Protein AF-A0A4R9M3G1-F1 (afdb_monomer_lite)

Foldseek 3Di:
DVVVVVVVVVVVVVVVVVPPPPPVPCLDPDPLVVQDPDPLQSQLLVCLLVLVLVSNLVSVVVPRDQQDGDAQQAHSLVSNVSSVRPSSNVSSVVSPHDLQRDHNNCVPVPPPDDPDTSVVVVVVVVVVVVVVPPDD

Radius of gyration: 21.07 Å; chains: 1; bounding box: 43×66×41 Å

Organism: NCBI:txid1193500

Structure (mmCIF, N/CA/C/O backbone):
data_AF-A0A4R9M3G1-F1
#
_entry.id   AF-A0A4R9M3G1-F1
#
loop_
_atom_site.group_PDB
_atom_site.id
_atom_site.type_symbol
_atom_site.label_atom_id
_atom_site.label_alt_id
_atom_site.label_comp_id
_atom_site.label_asym_id
_atom_site.label_entity_id
_atom_site.label_seq_id
_atom_site.pdbx_PDB_ins_code
_atom_site.Cartn_x
_atom_site.Cartn_y
_atom_site.Cartn_z
_atom_site.occupancy
_atom_site.B_iso_or_equiv
_atom_site.auth_seq_id
_atom_site.auth_comp_id
_atom_site.auth_asym_id
_atom_site.auth_atom_id
_atom_site.pdbx_PDB_model_num
ATOM 1 N N . MET A 1 1 ? 31.313 49.393 21.252 1.00 59.72 1 MET A N 1
ATOM 2 C CA . MET A 1 1 ? 30.684 48.320 22.063 1.00 59.72 1 MET A CA 1
ATOM 3 C C . MET A 1 1 ? 29.270 47.940 21.605 1.00 59.72 1 MET A C 1
ATOM 5 O O . MET A 1 1 ? 28.987 46.756 21.570 1.00 59.72 1 MET A O 1
ATOM 9 N N . LYS A 1 2 ? 28.399 48.881 21.190 1.00 62.44 2 LYS A N 1
ATOM 10 C CA . LYS A 1 2 ? 27.013 48.563 20.766 1.00 62.44 2 LYS A CA 1
ATOM 11 C C . LYS A 1 2 ? 26.901 47.801 19.428 1.00 62.44 2 LYS A C 1
ATOM 13 O O . LYS A 1 2 ? 26.107 46.882 19.328 1.00 62.44 2 LYS A O 1
ATOM 18 N N . GLN A 1 3 ? 27.731 48.130 18.432 1.00 62.25 3 GLN A N 1
ATOM 19 C CA . GLN A 1 3 ? 27.710 47.479 17.106 1.00 62.25 3 GLN A CA 1
ATOM 20 C C . GLN A 1 3 ? 28.187 46.014 17.133 1.00 62.25 3 GLN A C 1
ATOM 22 O O . GLN A 1 3 ? 27.635 45.169 16.440 1.00 62.25 3 GLN A O 1
ATOM 27 N N . LEU A 1 4 ? 29.162 45.690 17.993 1.00 68.75 4 LEU A N 1
ATOM 28 C CA . LEU A 1 4 ? 29.699 44.329 18.116 1.00 68.75 4 LEU A CA 1
ATOM 29 C C . LEU A 1 4 ? 28.658 43.345 18.685 1.00 68.75 4 LEU A C 1
ATOM 31 O O . LEU A 1 4 ? 28.565 42.211 18.229 1.00 68.75 4 LEU A O 1
ATOM 35 N N . GLY A 1 5 ? 27.839 43.795 19.644 1.00 72.06 5 GLY A N 1
ATOM 36 C CA . GLY A 1 5 ? 26.774 42.979 20.239 1.00 72.06 5 GLY A CA 1
ATOM 37 C C . GLY A 1 5 ? 25.633 42.671 19.265 1.00 72.06 5 GLY A C 1
ATOM 38 O O . GLY A 1 5 ? 25.105 41.564 19.275 1.00 72.06 5 GLY A O 1
ATOM 39 N N . VAL A 1 6 ? 25.300 43.611 18.373 1.00 73.44 6 VAL A N 1
ATOM 40 C CA . VAL A 1 6 ? 24.260 43.415 17.347 1.00 73.44 6 VAL A CA 1
ATOM 41 C C . VAL A 1 6 ? 24.680 42.344 16.334 1.00 73.44 6 VAL A C 1
ATOM 43 O O . VAL A 1 6 ? 23.875 41.483 15.991 1.00 73.44 6 VAL A O 1
ATOM 46 N N . ILE A 1 7 ? 25.950 42.328 15.916 1.00 77.94 7 ILE A N 1
ATOM 47 C CA . ILE A 1 7 ? 26.473 41.326 14.970 1.00 77.94 7 ILE A CA 1
ATOM 48 C C . ILE A 1 7 ? 26.434 39.911 15.570 1.00 77.94 7 ILE A C 1
ATOM 50 O O . ILE A 1 7 ? 26.045 38.967 14.884 1.00 77.94 7 ILE A O 1
ATOM 54 N N . ILE A 1 8 ? 26.772 39.757 16.854 1.00 73.69 8 ILE A N 1
ATOM 55 C CA . ILE A 1 8 ? 26.751 38.454 17.541 1.00 73.69 8 ILE A CA 1
ATOM 56 C C . ILE A 1 8 ? 25.316 37.927 17.678 1.00 73.69 8 ILE A C 1
ATOM 58 O O . ILE A 1 8 ? 25.068 36.753 17.413 1.00 73.69 8 ILE A O 1
ATOM 62 N N . VAL A 1 9 ? 24.350 38.787 18.019 1.00 73.94 9 VAL A N 1
ATOM 63 C CA . VAL A 1 9 ? 22.930 38.398 18.110 1.00 73.94 9 VAL A CA 1
ATOM 64 C C . VAL A 1 9 ? 22.368 38.002 16.739 1.00 73.94 9 VAL A C 1
ATOM 66 O O . VAL A 1 9 ? 21.599 37.042 16.645 1.00 73.94 9 VAL A O 1
ATOM 69 N N . ILE A 1 10 ? 22.790 38.679 15.664 1.00 77.44 10 ILE A N 1
ATOM 70 C CA . ILE A 1 10 ? 22.421 38.317 14.288 1.00 77.44 10 ILE A CA 1
ATOM 71 C C . ILE A 1 10 ? 23.036 36.964 13.900 1.00 77.44 10 ILE A C 1
ATOM 73 O O . ILE A 1 10 ? 22.317 36.100 13.405 1.00 77.44 10 ILE A O 1
ATOM 77 N N . MET A 1 11 ? 24.323 36.737 14.178 1.00 74.06 11 MET A N 1
ATOM 78 C CA . MET A 1 11 ? 25.004 35.461 13.907 1.00 74.06 11 MET A CA 1
ATOM 79 C C . MET A 1 11 ? 24.342 34.290 14.650 1.00 74.06 11 MET A C 1
ATOM 81 O O . MET A 1 11 ? 24.015 33.277 14.033 1.00 74.06 11 MET A O 1
ATOM 85 N N . LEU A 1 12 ? 24.041 34.452 15.942 1.00 68.50 12 LEU A N 1
ATOM 86 C CA . LEU A 1 12 ? 23.356 3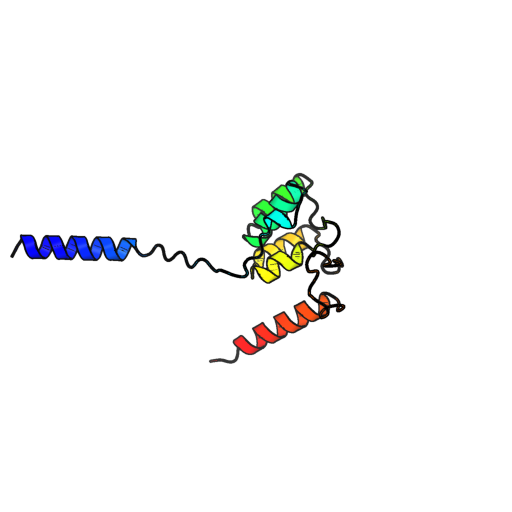3.435 16.751 1.00 68.50 12 LEU A CA 1
ATOM 87 C C . LEU A 1 12 ? 21.926 33.152 16.256 1.00 68.50 12 LEU A C 1
ATOM 89 O O . LEU A 1 12 ? 21.487 32.004 16.265 1.00 68.50 12 LEU A O 1
ATOM 93 N N . SER A 1 13 ? 21.220 34.174 15.757 1.00 67.81 13 SER A N 1
ATOM 94 C CA . SER A 1 13 ? 19.874 34.034 15.173 1.00 67.81 13 SER A CA 1
ATOM 95 C C . SER A 1 13 ? 19.869 33.374 13.789 1.00 67.81 13 SER A C 1
ATOM 97 O O . SER A 1 13 ? 18.842 32.854 13.356 1.00 67.81 13 SER A O 1
ATOM 99 N N . ILE A 1 14 ? 20.993 33.412 13.068 1.00 67.62 14 ILE A N 1
ATOM 100 C CA . ILE A 1 14 ? 21.167 32.724 11.781 1.00 67.62 14 ILE A CA 1
ATOM 101 C C . ILE A 1 14 ? 21.522 31.250 12.018 1.00 67.62 14 ILE A C 1
ATOM 103 O O . ILE A 1 14 ? 20.987 30.377 11.335 1.00 67.62 14 ILE A O 1
ATOM 107 N N . MET A 1 15 ? 22.345 30.954 13.029 1.00 63.53 15 MET A N 1
ATOM 108 C CA . MET A 1 15 ? 22.733 29.582 13.381 1.00 63.53 15 MET A CA 1
ATOM 109 C C . MET A 1 15 ? 21.554 28.747 13.905 1.00 63.53 15 MET A C 1
ATOM 111 O O . MET A 1 15 ? 21.460 27.563 13.592 1.00 63.53 15 MET A O 1
ATOM 115 N N . THR A 1 16 ? 20.598 29.350 14.623 1.00 60.97 16 THR A N 1
ATOM 116 C CA . THR A 1 16 ? 19.380 28.648 15.074 1.00 60.97 16 THR A CA 1
ATOM 117 C C . THR A 1 16 ? 18.404 28.330 13.938 1.00 60.97 16 THR A C 1
ATOM 119 O O . THR A 1 16 ? 17.666 27.351 14.034 1.00 60.97 16 THR A O 1
ATOM 122 N N . LYS A 1 17 ? 18.439 29.078 12.825 1.00 54.59 17 LYS A N 1
ATOM 123 C CA . LYS A 1 17 ? 17.600 28.843 11.632 1.00 54.59 17 LYS A CA 1
ATOM 124 C C . LYS A 1 17 ? 18.147 27.773 10.680 1.00 54.59 17 LYS A C 1
ATOM 126 O O . LYS A 1 17 ? 17.415 27.320 9.808 1.00 54.59 17 LYS A O 1
ATOM 131 N N . MET A 1 18 ? 19.392 27.328 10.869 1.00 54.41 18 MET A N 1
ATOM 132 C CA . MET A 1 18 ? 19.952 26.146 10.189 1.00 54.41 18 MET A CA 1
ATOM 133 C C . MET A 1 18 ? 19.522 24.827 10.840 1.00 54.41 18 MET A C 1
ATOM 135 O O . MET A 1 18 ? 19.820 23.756 10.320 1.00 54.41 18 MET A O 1
ATOM 139 N N . SER A 1 19 ? 18.733 24.895 11.915 1.00 51.03 19 SER A N 1
ATOM 140 C CA . SER A 1 19 ? 18.040 23.748 12.505 1.00 51.03 19 SER A CA 1
ATOM 141 C C . SER A 1 19 ? 16.734 23.440 11.765 1.00 51.03 19 SER A C 1
ATOM 143 O O . SER A 1 19 ? 15.710 23.165 12.374 1.00 51.03 19 SER A O 1
ATOM 145 N N . CYS A 1 20 ? 16.752 23.474 10.435 1.00 41.69 20 CYS A N 1
ATOM 146 C CA . CYS A 1 20 ? 15.970 22.505 9.685 1.00 41.69 20 CYS A CA 1
ATOM 147 C C . CYS A 1 20 ? 16.985 21.472 9.214 1.00 41.69 20 CYS A C 1
ATOM 149 O O . CYS A 1 20 ? 17.418 21.466 8.061 1.00 41.69 20 CYS A O 1
ATOM 151 N N . PHE A 1 21 ? 17.429 20.646 10.166 1.00 43.34 21 PHE A N 1
ATOM 152 C CA . PHE A 1 21 ? 18.114 19.399 9.876 1.00 43.34 21 PHE A CA 1
ATOM 153 C C . PHE A 1 21 ? 17.080 18.519 9.176 1.00 43.34 21 PHE A C 1
ATOM 155 O O . PHE A 1 21 ? 16.441 17.658 9.770 1.00 43.34 21 PHE A O 1
ATOM 162 N N . SER A 1 22 ? 16.871 18.798 7.891 1.00 46.28 22 SER A N 1
ATOM 163 C CA . SER A 1 22 ? 16.380 17.810 6.956 1.00 46.28 22 SER A CA 1
ATOM 164 C C . SER A 1 22 ? 17.488 16.768 6.904 1.00 46.28 22 SER A C 1
ATOM 166 O O . SER A 1 22 ? 18.347 16.810 6.023 1.00 46.28 22 SER A O 1
ATOM 168 N N . ILE A 1 23 ? 17.510 15.852 7.878 1.00 44.81 23 ILE A N 1
ATOM 169 C CA . ILE A 1 23 ? 18.052 14.527 7.614 1.00 44.81 23 ILE A CA 1
ATOM 170 C C . ILE A 1 23 ? 17.146 14.016 6.514 1.00 44.81 23 ILE A C 1
ATOM 172 O O . ILE A 1 23 ? 16.080 13.461 6.760 1.00 44.81 23 ILE A O 1
ATOM 176 N N . GLN A 1 24 ? 17.525 14.287 5.272 1.00 38.22 24 GLN A N 1
ATOM 177 C CA . GLN A 1 24 ? 17.070 13.460 4.187 1.00 38.22 24 GLN A CA 1
ATOM 178 C C . GLN A 1 24 ? 17.635 12.088 4.526 1.00 38.22 24 GLN A C 1
ATOM 180 O O . GLN A 1 24 ? 18.813 11.818 4.281 1.00 38.22 24 GLN A O 1
ATOM 185 N N . LEU A 1 25 ? 16.817 11.253 5.168 1.00 32.56 25 LEU A N 1
ATOM 186 C CA . LEU A 1 25 ? 17.028 9.820 5.182 1.00 32.56 25 LEU A CA 1
ATOM 187 C C . LEU A 1 25 ? 17.054 9.409 3.705 1.00 32.56 25 LEU A C 1
ATOM 189 O O . LEU A 1 25 ? 16.024 9.204 3.072 1.00 32.56 25 LEU A O 1
ATOM 193 N N . LYS A 1 26 ? 18.248 9.368 3.111 1.00 36.19 26 LYS A N 1
ATOM 194 C CA . LYS A 1 26 ? 18.474 8.740 1.811 1.00 36.19 26 LYS A CA 1
ATOM 195 C C . LYS A 1 26 ? 18.539 7.236 2.044 1.00 36.19 26 LYS A C 1
ATOM 197 O O . LYS A 1 26 ? 19.611 6.639 1.999 1.00 36.19 26 LYS A O 1
ATOM 202 N N . CYS A 1 27 ? 17.391 6.627 2.309 1.00 31.05 27 CYS A N 1
ATOM 203 C CA . CYS A 1 27 ? 17.256 5.180 2.236 1.00 31.05 27 CYS A CA 1
ATOM 204 C C . CYS A 1 27 ? 16.964 4.816 0.787 1.00 31.05 27 CYS A C 1
ATOM 206 O O . CYS A 1 27 ? 15.836 4.958 0.342 1.00 31.05 27 CYS A O 1
ATOM 208 N N . ALA A 1 28 ? 18.013 4.367 0.091 1.00 40.25 28 ALA A N 1
ATOM 209 C CA . ALA A 1 28 ? 18.003 3.822 -1.262 1.00 40.25 28 ALA A CA 1
ATOM 210 C C . ALA A 1 28 ? 17.414 4.758 -2.335 1.00 40.25 28 ALA A C 1
ATOM 212 O O . ALA A 1 28 ? 16.298 5.247 -2.263 1.00 40.25 28 ALA A O 1
ATOM 213 N N . ASN A 1 29 ? 18.165 4.976 -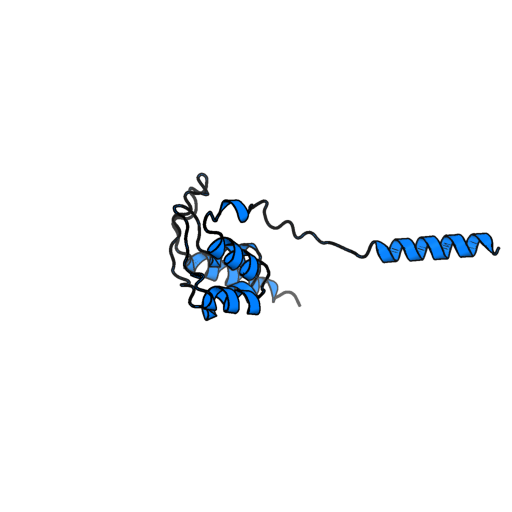3.407 1.00 42.88 29 ASN A N 1
ATOM 214 C CA . ASN A 1 29 ? 17.710 5.689 -4.599 1.00 42.88 29 ASN A CA 1
ATOM 215 C C . ASN A 1 29 ? 16.649 4.866 -5.381 1.00 42.88 29 ASN A C 1
ATOM 217 O O . ASN A 1 29 ? 16.815 4.590 -6.567 1.00 42.88 29 ASN A O 1
ATOM 221 N N . CYS A 1 30 ? 15.596 4.400 -4.707 1.00 43.91 30 CYS A N 1
ATOM 222 C CA . CYS A 1 30 ? 14.500 3.610 -5.242 1.00 43.91 30 CYS A CA 1
ATOM 223 C C . CYS A 1 30 ? 13.344 4.564 -5.532 1.00 43.91 30 CYS A C 1
ATOM 225 O O . CYS A 1 30 ? 12.606 4.966 -4.637 1.00 43.91 30 CYS A O 1
ATOM 227 N N . HIS A 1 31 ? 13.212 4.960 -6.794 1.00 58.38 31 HIS A N 1
ATOM 228 C CA . HIS A 1 31 ? 12.131 5.827 -7.239 1.00 58.38 31 HIS A CA 1
ATOM 229 C C . HIS A 1 31 ? 10.811 5.045 -7.178 1.00 58.38 31 HIS A C 1
ATOM 231 O O . HIS A 1 31 ? 10.454 4.322 -8.105 1.00 58.38 31 HIS A O 1
ATOM 237 N N . LEU A 1 32 ? 10.088 5.175 -6.062 1.00 65.62 32 LEU A N 1
ATOM 238 C CA . LEU A 1 32 ? 8.779 4.549 -5.837 1.00 65.62 32 LEU A CA 1
ATOM 239 C C . LEU A 1 32 ? 7.770 4.892 -6.949 1.00 65.62 32 LEU A C 1
ATOM 241 O O . LEU A 1 32 ? 6.924 4.070 -7.294 1.00 65.62 32 LEU A O 1
ATOM 245 N N . GLY A 1 33 ? 7.916 6.073 -7.560 1.00 61.81 33 GLY A N 1
ATOM 246 C CA . GLY A 1 33 ? 7.117 6.516 -8.704 1.00 61.81 33 GLY A CA 1
ATOM 247 C C . GLY A 1 33 ? 7.198 5.603 -9.932 1.00 61.81 33 GLY A C 1
ATOM 248 O O . GLY A 1 33 ? 6.211 5.487 -10.647 1.00 61.81 33 GLY A O 1
ATOM 249 N N . ASP A 1 34 ? 8.309 4.889 -10.140 1.00 70.44 34 ASP A N 1
ATOM 250 C CA . ASP A 1 34 ? 8.490 3.994 -11.298 1.00 70.44 34 ASP A CA 1
ATOM 251 C C . ASP A 1 34 ? 7.981 2.564 -11.028 1.00 70.44 34 ASP A C 1
ATOM 253 O O . ASP A 1 34 ? 8.008 1.680 -11.898 1.00 70.44 34 ASP A O 1
ATOM 257 N N . ALA A 1 35 ? 7.572 2.285 -9.789 1.00 70.69 35 ALA A N 1
ATOM 258 C CA . ALA A 1 35 ? 7.072 0.978 -9.389 1.00 70.69 35 ALA A CA 1
ATOM 259 C C . ALA A 1 35 ? 5.577 0.794 -9.672 1.00 70.69 35 ALA A C 1
ATOM 261 O O . ALA A 1 35 ? 5.150 -0.353 -9.757 1.00 70.69 35 ALA A O 1
ATOM 262 N N . TYR A 1 36 ? 4.815 1.878 -9.855 1.00 83.50 36 TYR A N 1
ATOM 263 C CA . TYR A 1 36 ? 3.359 1.841 -9.999 1.00 83.50 36 TYR A CA 1
ATOM 264 C C . TYR A 1 36 ? 2.899 2.699 -11.177 1.00 83.50 36 TYR A C 1
ATOM 266 O O . TYR A 1 36 ? 3.148 3.902 -11.209 1.00 83.50 36 TYR A O 1
ATOM 274 N N . VAL A 1 37 ? 2.205 2.075 -12.133 1.00 87.25 37 VAL A N 1
ATOM 275 C CA . VAL A 1 37 ? 1.510 2.797 -13.211 1.00 87.25 37 VAL A CA 1
ATOM 276 C C . VAL A 1 37 ? 0.124 3.213 -12.722 1.00 87.25 37 VAL A C 1
ATOM 278 O O . VAL A 1 37 ? -0.342 4.316 -13.025 1.00 87.25 37 VAL A O 1
ATOM 281 N N . ASP A 1 38 ? -0.518 2.355 -11.925 1.00 90.50 38 ASP A N 1
ATOM 282 C CA . ASP A 1 38 ? -1.776 2.680 -11.267 1.00 90.50 38 ASP A CA 1
ATOM 283 C C . ASP A 1 38 ? -1.600 3.807 -10.231 1.00 90.50 38 ASP A C 1
ATOM 285 O O . ASP A 1 38 ? -0.848 3.700 -9.257 1.00 90.50 38 ASP A O 1
ATOM 289 N N . LYS A 1 39 ? -2.326 4.913 -10.438 1.00 93.31 39 LYS A N 1
ATOM 290 C CA . LYS A 1 39 ? -2.237 6.108 -9.587 1.00 93.31 39 LYS A CA 1
ATOM 291 C C . LYS A 1 39 ? -2.815 5.891 -8.189 1.00 93.31 39 LYS A C 1
ATOM 293 O O . LYS A 1 39 ? -2.341 6.533 -7.251 1.00 93.31 39 LYS A O 1
ATOM 298 N N . GLN A 1 40 ? -3.831 5.042 -8.035 1.00 95.06 40 GLN A N 1
ATOM 299 C CA . GLN A 1 40 ? -4.420 4.749 -6.727 1.00 95.06 40 GLN A CA 1
ATOM 300 C C . GLN A 1 40 ? -3.466 3.887 -5.899 1.00 95.06 40 GLN A C 1
ATOM 302 O O . GLN A 1 40 ? -3.224 4.197 -4.732 1.00 95.06 40 GLN A O 1
ATOM 307 N N . ALA A 1 41 ? -2.850 2.877 -6.514 1.00 94.50 41 ALA A N 1
ATOM 308 C CA . ALA A 1 41 ? -1.819 2.059 -5.892 1.00 94.50 41 ALA A CA 1
ATOM 309 C C . ALA A 1 41 ? -0.583 2.892 -5.528 1.00 94.50 41 ALA A C 1
ATOM 311 O O . ALA A 1 41 ? -0.082 2.770 -4.410 1.00 94.50 41 ALA A O 1
ATOM 312 N N . LEU A 1 42 ? -0.148 3.800 -6.413 1.00 94.25 42 LEU A N 1
ATOM 313 C CA . LEU A 1 42 ? 0.935 4.743 -6.124 1.00 94.25 42 LEU A CA 1
ATOM 314 C C . LEU A 1 42 ? 0.597 5.650 -4.928 1.00 94.25 42 LEU A C 1
ATOM 316 O O . LEU A 1 42 ? 1.433 5.879 -4.055 1.00 94.25 42 LEU A O 1
ATOM 320 N N . ALA A 1 43 ? -0.624 6.184 -4.861 1.00 95.88 43 ALA A N 1
ATOM 321 C CA . ALA A 1 43 ? -1.050 7.009 -3.732 1.00 95.88 43 ALA A CA 1
ATOM 322 C C . ALA A 1 43 ? -1.075 6.212 -2.417 1.00 95.88 43 ALA A C 1
ATOM 324 O O . ALA A 1 43 ? -0.643 6.727 -1.383 1.00 95.88 43 ALA A O 1
ATOM 325 N N . LEU A 1 44 ? -1.543 4.962 -2.468 1.00 97.44 44 LEU A N 1
ATOM 326 C CA . LEU A 1 44 ? -1.629 4.076 -1.311 1.00 97.44 44 LEU A CA 1
ATOM 327 C C . LEU A 1 44 ? -0.244 3.682 -0.785 1.00 97.44 44 LEU A C 1
ATOM 329 O O . LEU A 1 44 ? -0.006 3.798 0.417 1.00 97.44 44 LEU A O 1
ATOM 333 N N . VAL A 1 45 ? 0.690 3.297 -1.662 1.00 94.19 45 VAL A N 1
ATOM 334 C CA . VAL A 1 45 ? 2.052 2.941 -1.234 1.00 94.19 45 VAL A CA 1
ATOM 335 C C . VAL A 1 45 ? 2.810 4.142 -0.677 1.00 94.19 45 VAL A C 1
ATOM 337 O O . VAL A 1 45 ? 3.526 3.977 0.302 1.00 94.19 45 VAL A O 1
ATOM 340 N N . ASN A 1 46 ? 2.620 5.348 -1.226 1.00 94.88 46 ASN A N 1
ATOM 341 C CA . ASN A 1 46 ? 3.211 6.565 -0.659 1.00 94.88 46 ASN A CA 1
ATOM 342 C C . ASN A 1 46 ? 2.682 6.818 0.758 1.00 94.88 46 ASN A C 1
ATOM 344 O O . ASN A 1 46 ? 3.468 7.002 1.677 1.00 94.88 46 ASN A O 1
ATOM 348 N N . ALA A 1 47 ? 1.360 6.750 0.956 1.00 96.88 47 ALA A N 1
ATOM 349 C CA . ALA A 1 47 ? 0.765 6.922 2.281 1.00 96.88 47 ALA A CA 1
ATOM 350 C C . ALA A 1 47 ? 1.294 5.890 3.290 1.00 96.88 47 ALA A C 1
ATOM 352 O O . ALA A 1 47 ? 1.564 6.228 4.439 1.00 96.88 47 ALA A O 1
ATOM 353 N N . ALA A 1 48 ? 1.475 4.642 2.856 1.00 96.06 48 ALA A N 1
ATOM 354 C CA . ALA A 1 48 ? 2.043 3.601 3.696 1.00 96.06 48 ALA A CA 1
ATOM 355 C C . ALA A 1 48 ? 3.530 3.855 3.999 1.00 96.06 48 ALA A C 1
ATOM 357 O O . ALA A 1 48 ? 3.951 3.769 5.147 1.00 96.06 48 ALA A O 1
ATOM 358 N N . VAL A 1 49 ? 4.336 4.216 3.003 1.00 92.75 49 VAL A N 1
ATOM 359 C CA . VAL A 1 49 ? 5.755 4.559 3.188 1.00 92.75 49 VAL A CA 1
ATOM 360 C C . VAL A 1 49 ? 5.927 5.747 4.140 1.00 92.75 49 VAL A C 1
ATOM 362 O O . VAL A 1 49 ? 6.813 5.703 4.986 1.00 92.75 49 VAL A O 1
ATOM 365 N N . ASP A 1 50 ? 5.027 6.728 4.089 1.00 93.56 50 ASP A N 1
ATOM 366 C CA . ASP A 1 50 ? 5.001 7.879 5.002 1.00 93.56 50 ASP A CA 1
ATOM 367 C C . ASP A 1 50 ? 4.469 7.537 6.412 1.00 93.56 50 ASP A C 1
ATOM 369 O O . ASP A 1 50 ? 4.520 8.372 7.314 1.00 93.56 50 ASP A O 1
ATOM 373 N N . GLY A 1 51 ? 3.920 6.332 6.617 1.00 93.88 51 GLY A N 1
ATOM 374 C CA . GLY A 1 51 ? 3.313 5.914 7.887 1.00 93.88 51 GLY A CA 1
ATOM 375 C C . GLY A 1 51 ? 1.943 6.546 8.172 1.00 93.88 51 GLY A C 1
ATOM 376 O O . GLY A 1 51 ? 1.434 6.453 9.290 1.00 93.88 51 GLY A O 1
ATOM 377 N N . ASP A 1 52 ? 1.310 7.169 7.174 1.00 97.88 52 ASP A N 1
ATOM 378 C CA . ASP A 1 52 ? 0.014 7.841 7.300 1.00 97.88 52 ASP A CA 1
ATOM 379 C C . ASP A 1 52 ? -1.142 6.825 7.285 1.00 97.88 52 ASP A C 1
ATOM 381 O O . ASP A 1 52 ? -1.846 6.623 6.289 1.00 97.88 52 ASP A O 1
ATOM 385 N N . ALA A 1 53 ? -1.346 6.166 8.427 1.00 98.00 53 ALA A N 1
ATOM 386 C CA . ALA A 1 53 ? -2.372 5.139 8.603 1.00 98.00 53 ALA A CA 1
ATOM 387 C C . ALA A 1 53 ? -3.797 5.647 8.307 1.00 98.00 53 ALA A C 1
ATOM 389 O O . ALA A 1 53 ? -4.632 4.909 7.773 1.00 98.00 53 ALA A O 1
ATOM 390 N N . ALA A 1 54 ? -4.086 6.916 8.618 1.00 98.31 54 ALA A N 1
ATOM 391 C CA . ALA A 1 54 ? -5.390 7.517 8.352 1.00 98.31 54 ALA A CA 1
ATOM 392 C C . ALA A 1 54 ? -5.645 7.630 6.844 1.00 98.31 54 ALA A C 1
ATOM 394 O O . ALA A 1 54 ? -6.729 7.279 6.362 1.00 98.31 54 ALA A O 1
ATOM 395 N N . LYS A 1 55 ? -4.634 8.061 6.085 1.00 98.50 55 LYS A N 1
ATOM 396 C CA . LYS A 1 55 ? -4.702 8.144 4.626 1.00 98.50 55 LYS A CA 1
ATOM 397 C C . LYS A 1 55 ? -4.726 6.770 3.967 1.00 98.50 55 LYS A C 1
ATOM 399 O O . LYS A 1 55 ? -5.500 6.598 3.029 1.00 98.50 55 LYS A O 1
ATOM 404 N N . VAL A 1 56 ? -3.981 5.786 4.480 1.00 98.56 56 VAL A N 1
ATOM 405 C CA . VAL A 1 56 ? -4.082 4.380 4.041 1.00 98.56 56 VAL A CA 1
ATOM 406 C C . VAL A 1 56 ? -5.526 3.890 4.157 1.00 98.56 56 VAL A C 1
ATOM 408 O O . VAL A 1 56 ? -6.117 3.463 3.164 1.00 98.56 56 VAL A O 1
ATOM 411 N N . LYS A 1 57 ? -6.141 4.038 5.338 1.00 98.19 57 LYS A N 1
ATOM 412 C CA . LYS A 1 57 ? -7.531 3.622 5.573 1.00 98.19 57 LYS A CA 1
ATOM 413 C C . LYS A 1 57 ? -8.515 4.337 4.645 1.00 98.19 57 LYS A C 1
ATOM 415 O O . LYS A 1 57 ? -9.409 3.699 4.092 1.00 98.19 57 LYS A O 1
ATOM 420 N N . LYS A 1 58 ? -8.345 5.650 4.460 1.00 98.56 58 LYS A N 1
ATOM 421 C CA . LYS A 1 58 ? -9.178 6.445 3.548 1.00 98.56 58 LYS A CA 1
ATOM 422 C C . LYS A 1 58 ? -9.072 5.936 2.109 1.00 98.56 58 LYS A C 1
ATOM 424 O O . LYS A 1 58 ? -10.098 5.647 1.504 1.00 98.56 58 LYS A O 1
ATOM 429 N N . LEU A 1 59 ? -7.861 5.777 1.580 1.00 98.56 59 LEU A N 1
ATOM 430 C CA . LEU A 1 59 ? -7.642 5.345 0.196 1.00 98.56 59 LEU A CA 1
ATOM 431 C C . LEU A 1 59 ? -8.214 3.949 -0.073 1.00 98.56 59 LEU A C 1
ATOM 433 O O . LEU A 1 59 ? -8.836 3.733 -1.110 1.00 98.56 59 LEU A O 1
ATOM 437 N N . VAL A 1 60 ? -8.074 3.019 0.874 1.00 98.25 60 VAL A N 1
ATOM 438 C CA . VAL A 1 60 ? -8.677 1.683 0.753 1.00 98.25 60 VAL A CA 1
ATOM 439 C C . VAL A 1 60 ? -10.206 1.756 0.807 1.00 98.25 60 VAL A C 1
ATOM 441 O O . VAL A 1 60 ? -10.873 1.088 0.021 1.00 98.25 60 VAL A O 1
ATOM 444 N N . SER A 1 61 ? -10.787 2.630 1.641 1.00 97.75 61 SER A N 1
ATOM 445 C CA . SER A 1 61 ? -12.243 2.871 1.630 1.00 97.75 61 SER A CA 1
ATOM 446 C C . SER A 1 61 ? -12.751 3.504 0.325 1.00 97.75 61 SER A C 1
ATOM 448 O O . SER A 1 61 ? -13.906 3.313 -0.042 1.00 97.75 61 SER A O 1
ATOM 450 N N . GLU A 1 62 ? -11.877 4.206 -0.402 1.00 98.00 62 GLU A N 1
ATOM 451 C CA . GLU A 1 62 ? -12.126 4.754 -1.742 1.00 98.00 62 GLU A CA 1
ATOM 452 C C . GLU A 1 62 ? -11.880 3.728 -2.870 1.00 98.00 62 GLU A C 1
ATOM 454 O O . GLU A 1 62 ? -12.040 4.061 -4.045 1.00 98.00 62 GLU A O 1
ATOM 459 N N . GLY A 1 63 ? -11.532 2.480 -2.533 1.00 97.12 63 GLY A N 1
ATOM 460 C CA . GLY A 1 63 ? -11.379 1.369 -3.476 1.00 97.12 63 GLY A CA 1
ATOM 461 C C . GLY A 1 63 ? -9.937 1.019 -3.851 1.00 97.12 63 GLY A C 1
ATOM 462 O O . GLY A 1 63 ? -9.738 0.118 -4.665 1.00 97.12 63 GLY A O 1
ATOM 463 N N . ALA A 1 64 ? -8.928 1.679 -3.274 1.00 97.75 64 ALA A N 1
ATOM 464 C CA . ALA A 1 64 ? -7.537 1.307 -3.519 1.00 97.75 64 ALA A CA 1
ATOM 465 C C . ALA A 1 64 ? -7.252 -0.107 -2.981 1.00 97.75 64 ALA A C 1
ATOM 467 O O . ALA A 1 64 ? -7.530 -0.414 -1.822 1.00 97.75 64 ALA A O 1
ATOM 468 N N . ASN A 1 65 ? -6.672 -0.969 -3.817 1.00 97.81 65 ASN A N 1
ATOM 469 C CA . ASN A 1 65 ? -6.358 -2.345 -3.441 1.00 97.81 65 ASN A CA 1
ATOM 470 C C . ASN A 1 65 ? -4.977 -2.422 -2.752 1.00 97.81 65 ASN A C 1
ATOM 472 O O . ASN A 1 65 ? -3.965 -2.195 -3.423 1.00 97.81 65 ASN A O 1
ATOM 476 N N . PRO A 1 66 ? -4.883 -2.802 -1.461 1.00 97.00 66 PRO A N 1
ATOM 477 C CA . PRO A 1 66 ? -3.598 -2.942 -0.766 1.00 97.00 66 PRO A CA 1
ATOM 478 C C . PRO A 1 66 ? -2.740 -4.106 -1.291 1.00 97.00 66 PRO A C 1
ATOM 480 O O . PRO A 1 66 ? -1.543 -4.161 -1.017 1.00 97.00 66 PRO A O 1
ATOM 483 N N . ASN A 1 67 ? -3.335 -5.007 -2.079 1.00 95.44 67 ASN A N 1
ATOM 484 C CA . ASN A 1 67 ? -2.669 -6.117 -2.761 1.00 95.44 67 ASN A CA 1
ATOM 485 C C . ASN A 1 67 ? -2.391 -5.829 -4.244 1.00 95.44 67 ASN A C 1
ATOM 487 O O . ASN A 1 67 ? -2.068 -6.753 -4.993 1.00 95.44 67 ASN A O 1
ATOM 491 N N . HIS A 1 68 ? -2.534 -4.576 -4.700 1.00 93.94 68 HIS A N 1
ATOM 492 C CA . HIS A 1 68 ? -2.150 -4.214 -6.065 1.00 93.94 68 HIS A CA 1
ATOM 493 C C . HIS A 1 68 ? -0.663 -4.484 -6.277 1.00 93.94 68 HIS A C 1
ATOM 495 O O . HIS A 1 68 ? 0.190 -4.017 -5.521 1.00 93.94 68 HIS A O 1
ATOM 501 N N . LEU A 1 69 ? -0.360 -5.226 -7.336 1.00 87.19 69 LEU A N 1
ATOM 502 C CA . LEU A 1 69 ? 0.990 -5.617 -7.689 1.00 87.19 69 LEU A CA 1
ATOM 503 C C . LEU A 1 69 ? 1.154 -5.500 -9.199 1.00 87.19 69 LEU A C 1
ATOM 505 O O . LEU A 1 69 ? 0.576 -6.271 -9.963 1.00 87.19 69 LEU A O 1
ATOM 509 N N . GLU A 1 70 ? 1.977 -4.548 -9.622 1.00 83.94 70 GLU A N 1
ATOM 510 C CA . GLU A 1 70 ? 2.344 -4.422 -11.027 1.00 83.94 70 GLU A CA 1
ATOM 511 C C . GLU A 1 70 ? 3.174 -5.638 -11.487 1.00 83.94 70 GLU A C 1
ATOM 513 O O . GLU A 1 70 ? 3.993 -6.168 -10.718 1.00 83.94 70 GLU A O 1
ATOM 518 N N . PRO A 1 71 ? 3.036 -6.069 -12.754 1.00 80.88 71 PRO A N 1
ATOM 519 C CA . PRO A 1 71 ? 3.813 -7.174 -13.298 1.00 80.88 71 PRO A CA 1
ATOM 520 C C . PRO A 1 71 ? 5.321 -6.986 -13.087 1.00 80.88 71 PRO A C 1
ATOM 522 O O . PRO A 1 71 ? 5.914 -5.979 -13.471 1.00 80.88 71 PRO A O 1
ATOM 525 N N . GLY A 1 72 ? 5.966 -7.978 -12.471 1.00 73.56 72 GLY A N 1
ATOM 526 C CA . GLY A 1 72 ? 7.407 -7.943 -12.217 1.00 73.56 72 GLY A CA 1
ATOM 527 C C . GLY A 1 72 ? 7.845 -7.044 -11.057 1.00 73.56 72 GLY A C 1
ATOM 528 O O . GLY A 1 72 ? 9.047 -6.919 -10.836 1.00 73.56 72 GLY A O 1
ATOM 529 N N . LYS A 1 73 ? 6.940 -6.423 -10.298 1.00 82.12 73 LYS A N 1
ATOM 530 C CA . LYS A 1 73 ? 7.309 -5.614 -9.124 1.00 82.12 73 LYS A CA 1
ATOM 531 C C . LYS A 1 73 ? 7.238 -6.440 -7.833 1.00 82.12 73 LYS A C 1
ATOM 533 O O . LYS A 1 73 ? 7.080 -7.665 -7.865 1.00 82.12 73 LYS A O 1
ATOM 538 N N . VAL A 1 74 ? 7.447 -5.772 -6.700 1.00 81.81 74 VAL A N 1
ATOM 539 C CA . VAL A 1 74 ? 7.350 -6.349 -5.351 1.00 81.81 74 VAL A CA 1
ATOM 540 C C . VAL A 1 74 ? 6.097 -5.838 -4.634 1.00 81.81 74 VAL A C 1
ATOM 542 O O . VAL A 1 74 ? 5.653 -4.731 -4.946 1.00 81.81 74 VAL A O 1
ATOM 545 N N . PRO A 1 75 ? 5.540 -6.609 -3.682 1.00 89.44 75 PRO A N 1
ATOM 546 C CA . PRO A 1 75 ? 4.345 -6.225 -2.933 1.00 89.44 75 PRO A CA 1
ATOM 547 C C . PRO A 1 75 ? 4.509 -4.909 -2.175 1.00 89.44 75 PRO A C 1
ATOM 549 O O . PRO A 1 75 ? 5.605 -4.576 -1.718 1.00 89.44 75 PRO A O 1
ATOM 552 N N . MET A 1 76 ? 3.393 -4.208 -1.959 1.00 90.69 76 MET A N 1
ATOM 553 C CA . MET A 1 76 ? 3.350 -2.929 -1.245 1.00 90.69 76 MET A CA 1
ATOM 554 C C . MET A 1 76 ? 4.000 -2.991 0.146 1.00 90.69 76 MET A C 1
ATOM 556 O O . MET A 1 76 ? 4.771 -2.108 0.511 1.00 90.69 76 MET A O 1
ATOM 560 N N . LEU A 1 77 ? 3.767 -4.088 0.872 1.00 90.94 77 LEU A N 1
ATOM 561 C CA . LEU A 1 77 ? 4.336 -4.347 2.198 1.00 90.94 77 LEU A CA 1
ATOM 562 C C . LEU A 1 77 ? 5.873 -4.349 2.227 1.00 90.94 77 LEU A C 1
ATOM 564 O O . LEU A 1 77 ? 6.468 -4.068 3.262 1.00 90.94 77 LEU A O 1
ATOM 568 N N . ILE A 1 78 ? 6.543 -4.650 1.110 1.00 85.38 78 ILE A N 1
ATOM 569 C CA . ILE A 1 78 ? 8.010 -4.608 1.049 1.00 85.38 78 ILE A CA 1
ATOM 570 C C . ILE A 1 78 ? 8.513 -3.163 1.053 1.00 85.38 78 ILE A C 1
ATOM 572 O O . ILE A 1 78 ? 9.534 -2.872 1.673 1.00 85.38 78 ILE A O 1
ATOM 576 N N . TRP A 1 79 ? 7.781 -2.244 0.423 1.00 86.69 79 TRP A N 1
ATOM 577 C CA . TRP A 1 79 ? 8.163 -0.833 0.368 1.00 86.69 79 TRP A CA 1
ATOM 578 C C . TRP A 1 79 ? 8.172 -0.186 1.749 1.00 86.69 79 TRP A C 1
ATOM 580 O O . TRP A 1 79 ? 9.086 0.577 2.052 1.00 86.69 79 TRP A O 1
ATOM 590 N N . THR A 1 80 ? 7.220 -0.536 2.615 1.00 88.19 80 THR A N 1
ATOM 591 C CA . THR A 1 80 ? 7.184 -0.014 3.986 1.00 88.19 80 THR A CA 1
ATOM 592 C C . THR A 1 80 ? 8.326 -0.568 4.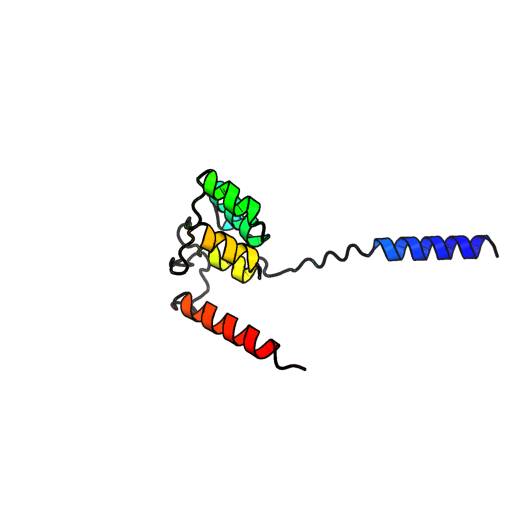836 1.00 88.19 80 THR A C 1
ATOM 594 O O . THR A 1 80 ? 8.869 0.166 5.651 1.00 88.19 80 THR A O 1
ATOM 597 N N . ILE A 1 81 ? 8.761 -1.817 4.611 1.00 85.06 81 ILE A N 1
ATOM 598 C CA . ILE A 1 81 ? 9.964 -2.374 5.259 1.00 85.06 81 ILE A CA 1
ATOM 599 C C . ILE A 1 81 ? 11.216 -1.625 4.788 1.00 85.06 81 ILE A C 1
ATOM 601 O O . ILE A 1 81 ? 12.051 -1.259 5.606 1.00 85.06 81 ILE A O 1
ATOM 605 N N . CYS A 1 82 ? 11.356 -1.375 3.483 1.00 79.38 82 CYS A N 1
ATOM 606 C CA . CYS A 1 82 ? 12.495 -0.625 2.942 1.00 79.38 82 CYS A CA 1
ATOM 607 C C . CYS A 1 82 ? 12.562 0.822 3.452 1.00 79.38 82 CYS A C 1
ATOM 609 O O . CYS A 1 82 ? 13.651 1.390 3.517 1.00 79.38 82 CYS A O 1
ATOM 611 N N . ALA A 1 83 ? 11.411 1.401 3.789 1.00 79.81 83 ALA A N 1
ATOM 612 C CA . ALA A 1 83 ? 11.287 2.737 4.356 1.00 79.81 83 ALA A CA 1
ATOM 613 C C . ALA A 1 83 ? 11.339 2.768 5.895 1.00 79.81 83 ALA A C 1
ATOM 615 O O . ALA A 1 83 ? 11.191 3.843 6.467 1.00 79.81 83 ALA A O 1
ATOM 616 N N . ASP A 1 84 ? 11.502 1.618 6.561 1.00 84.06 84 ASP A N 1
ATOM 617 C CA . ASP A 1 84 ? 11.385 1.474 8.021 1.00 84.06 84 ASP A CA 1
ATOM 618 C C . ASP A 1 84 ? 10.055 2.024 8.597 1.00 84.06 84 ASP A C 1
ATOM 620 O O . ASP A 1 84 ? 9.971 2.424 9.757 1.00 84.06 84 ASP A O 1
ATOM 624 N N . SER A 1 85 ? 8.983 2.003 7.798 1.00 87.38 85 SER A N 1
ATOM 625 C CA . SER A 1 85 ? 7.644 2.461 8.183 1.00 87.38 85 SER A CA 1
ATOM 626 C C . SER A 1 85 ? 6.838 1.319 8.800 1.00 87.38 85 SER A C 1
ATOM 628 O O . SER A 1 85 ? 6.103 0.586 8.122 1.00 87.38 85 SER A O 1
ATOM 630 N N . PHE A 1 86 ? 6.989 1.142 10.113 1.00 90.12 86 PHE A N 1
ATOM 631 C CA . PHE A 1 86 ? 6.253 0.127 10.864 1.00 90.12 86 PHE A CA 1
ATOM 632 C C . PHE A 1 86 ? 4.755 0.450 10.939 1.00 90.12 86 PHE A C 1
ATOM 634 O O . PHE A 1 86 ? 3.915 -0.433 10.744 1.00 90.12 86 PHE A O 1
ATOM 641 N N . GLU A 1 87 ? 4.411 1.718 11.156 1.00 93.94 87 GLU A N 1
ATOM 642 C CA . GLU A 1 87 ? 3.037 2.218 11.176 1.00 93.94 87 GLU A CA 1
ATOM 643 C C . GLU A 1 87 ? 2.344 1.970 9.835 1.00 93.94 87 GLU A C 1
ATOM 645 O O . GLU A 1 87 ? 1.215 1.479 9.803 1.00 93.94 87 GLU A O 1
ATOM 650 N N . GLY A 1 88 ? 3.039 2.231 8.728 1.00 95.06 88 GLY A N 1
ATOM 651 C CA . GLY A 1 88 ? 2.542 1.962 7.384 1.00 95.06 88 GLY A CA 1
ATOM 652 C C . GLY A 1 88 ? 2.345 0.482 7.096 1.00 95.06 88 GLY A C 1
ATOM 653 O O . GLY A 1 88 ? 1.308 0.089 6.562 1.00 95.06 88 GLY A O 1
ATOM 654 N N . TYR A 1 89 ? 3.317 -0.347 7.490 1.00 95.56 89 TYR A N 1
ATOM 655 C CA . TYR A 1 89 ? 3.215 -1.802 7.368 1.00 95.56 89 TYR A CA 1
ATOM 656 C C . TYR A 1 89 ? 1.984 -2.326 8.118 1.00 95.56 89 TYR A C 1
ATOM 658 O O . TYR A 1 89 ? 1.176 -3.069 7.558 1.00 95.56 89 TYR A O 1
ATOM 666 N N . LYS A 1 90 ? 1.794 -1.883 9.367 1.00 96.56 90 LYS A N 1
ATOM 667 C CA . LYS A 1 90 ? 0.634 -2.247 10.185 1.00 96.56 90 LYS A CA 1
ATOM 668 C C . LYS A 1 90 ? -0.676 -1.762 9.560 1.00 96.56 90 LYS A C 1
ATOM 670 O O . LYS A 1 90 ? -1.616 -2.545 9.468 1.00 96.56 90 LYS A O 1
ATOM 675 N N . ALA A 1 91 ? -0.728 -0.516 9.092 1.00 98.19 91 ALA A N 1
ATOM 676 C CA . ALA A 1 91 ? -1.921 0.049 8.468 1.00 98.19 91 ALA A CA 1
ATOM 677 C C . ALA A 1 91 ? -2.339 -0.718 7.205 1.00 98.19 91 ALA A C 1
ATOM 679 O O . ALA A 1 91 ? -3.527 -0.949 6.992 1.00 98.19 91 ALA A O 1
ATOM 680 N N . LEU A 1 92 ? -1.379 -1.155 6.383 1.00 97.81 92 LEU A N 1
ATOM 681 C CA . LEU A 1 92 ? -1.664 -1.992 5.216 1.00 97.81 92 LEU A CA 1
ATOM 682 C C . LEU A 1 92 ? -2.211 -3.367 5.612 1.00 97.81 92 LEU A C 1
ATOM 684 O O . LEU A 1 92 ? -3.180 -3.821 5.006 1.00 97.81 92 LEU A O 1
ATOM 688 N N . LEU A 1 93 ? -1.646 -4.015 6.637 1.00 97.62 93 LEU A N 1
ATOM 689 C CA . LEU A 1 93 ? -2.171 -5.289 7.145 1.00 97.62 93 LEU A CA 1
ATOM 690 C C . LEU A 1 93 ? -3.598 -5.146 7.686 1.00 97.62 93 LEU A C 1
ATOM 692 O O . LEU A 1 93 ? -4.467 -5.947 7.351 1.00 97.62 93 LEU A O 1
ATOM 696 N N . GLU A 1 94 ? -3.860 -4.105 8.478 1.00 97.69 94 GLU A N 1
ATOM 697 C CA . GLU A 1 94 ? -5.205 -3.792 8.979 1.00 97.69 94 GLU A CA 1
ATOM 698 C C . GLU A 1 94 ? -6.192 -3.496 7.842 1.00 97.69 94 GLU A C 1
ATOM 700 O O . GLU A 1 94 ? -7.384 -3.775 7.966 1.00 97.69 94 GLU A O 1
ATOM 705 N N . ALA A 1 95 ? -5.697 -2.971 6.721 1.00 97.50 95 ALA A N 1
ATOM 706 C CA . ALA A 1 95 ? -6.476 -2.734 5.516 1.00 97.50 95 ALA A CA 1
ATOM 707 C C . ALA A 1 95 ? -6.649 -3.980 4.620 1.00 97.50 95 ALA A C 1
ATOM 709 O O . ALA A 1 95 ? -7.308 -3.887 3.585 1.00 97.50 95 ALA A O 1
ATOM 710 N N . GLY A 1 96 ? -6.102 -5.140 5.003 1.00 96.19 96 GLY A N 1
ATOM 711 C CA . GLY A 1 96 ? -6.259 -6.406 4.279 1.00 96.19 96 GLY A CA 1
ATOM 712 C C . GLY A 1 96 ? -5.136 -6.733 3.289 1.00 96.19 96 GLY A C 1
ATOM 713 O O . GLY A 1 96 ? -5.334 -7.561 2.395 1.00 96.19 96 GLY A O 1
ATOM 714 N N . ALA A 1 97 ? -3.966 -6.101 3.417 1.00 96.38 97 ALA A N 1
ATOM 715 C CA . ALA A 1 97 ? -2.780 -6.538 2.687 1.00 96.38 97 ALA A CA 1
ATOM 716 C C . ALA A 1 97 ? -2.400 -7.974 3.088 1.00 96.38 97 ALA A C 1
ATOM 718 O O . ALA A 1 97 ? -2.333 -8.300 4.273 1.00 96.38 97 ALA A O 1
ATOM 719 N N . ASP A 1 98 ? -2.123 -8.821 2.102 1.00 93.31 98 ASP A N 1
ATOM 720 C CA . ASP A 1 98 ? -1.692 -10.198 2.300 1.00 93.31 98 ASP A CA 1
ATOM 721 C C . ASP A 1 98 ? -0.169 -10.241 2.528 1.00 93.31 98 ASP A C 1
ATOM 723 O O . ASP A 1 98 ? 0.603 -9.956 1.603 1.00 93.31 98 ASP A O 1
ATOM 727 N N . PRO A 1 99 ? 0.306 -10.621 3.731 1.00 87.88 99 PRO A N 1
ATOM 728 C CA . PRO A 1 99 ? 1.736 -10.736 4.013 1.00 87.88 99 PRO A CA 1
ATOM 729 C C . PRO A 1 99 ? 2.425 -11.859 3.229 1.00 87.88 99 PRO A C 1
ATOM 731 O O . PRO A 1 99 ? 3.657 -11.900 3.185 1.00 87.88 99 PRO A O 1
ATOM 734 N N . ASN A 1 100 ? 1.658 -12.762 2.614 1.00 84.94 100 ASN A N 1
ATOM 735 C CA . ASN A 1 100 ? 2.168 -13.864 1.805 1.00 84.94 100 ASN A CA 1
ATOM 736 C C . ASN A 1 100 ? 2.129 -13.568 0.302 1.00 84.94 100 ASN A C 1
ATOM 738 O O . 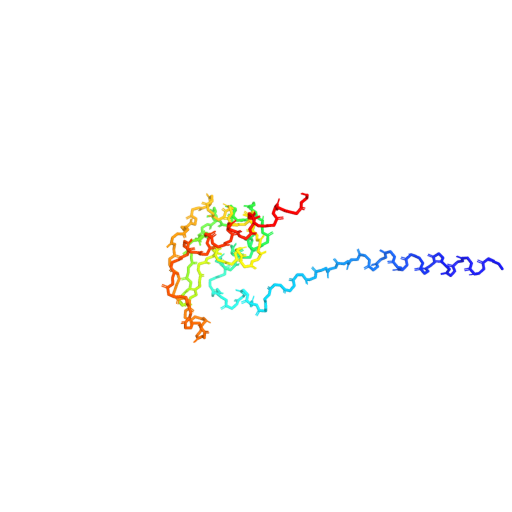ASN A 1 100 ? 2.508 -14.435 -0.490 1.00 84.94 100 ASN A O 1
ATOM 742 N N . LEU A 1 101 ? 1.695 -12.368 -0.106 1.00 83.31 101 LEU A N 1
ATOM 743 C CA . LEU A 1 101 ? 1.607 -12.006 -1.514 1.00 83.31 101 LEU A CA 1
ATOM 744 C C . LEU A 1 101 ? 2.989 -12.098 -2.168 1.00 83.31 101 LEU A C 1
ATOM 746 O O . LEU A 1 101 ? 3.896 -11.333 -1.855 1.00 83.31 101 LEU A O 1
ATOM 750 N N . GLY A 1 102 ? 3.161 -13.036 -3.096 1.00 73.31 102 GLY A N 1
ATOM 751 C CA . GLY A 1 102 ? 4.419 -13.218 -3.814 1.00 73.31 102 GLY A CA 1
ATOM 752 C C . GLY A 1 102 ? 4.594 -12.185 -4.928 1.00 73.31 102 GLY A C 1
ATOM 753 O O . GLY A 1 102 ? 3.773 -12.105 -5.838 1.00 73.31 102 GLY A O 1
ATOM 754 N N . GLY A 1 103 ? 5.695 -11.434 -4.904 1.00 65.62 103 GLY A N 1
ATOM 755 C CA . GLY A 1 103 ? 6.161 -10.655 -6.055 1.00 65.62 103 GLY A CA 1
ATOM 756 C C . GLY A 1 103 ? 7.230 -11.406 -6.835 1.00 65.62 103 GLY A C 1
ATOM 757 O O . GLY A 1 103 ? 8.079 -12.067 -6.248 1.00 65.62 103 GLY A O 1
ATOM 758 N N . THR A 1 104 ? 7.224 -11.289 -8.164 1.00 56.56 104 THR A N 1
ATOM 759 C CA . THR A 1 104 ? 8.276 -11.903 -8.997 1.00 56.56 104 THR A CA 1
ATOM 760 C C . THR A 1 104 ? 9.531 -11.041 -9.096 1.00 56.56 104 THR A C 1
ATOM 762 O O . THR A 1 104 ? 10.553 -11.530 -9.569 1.00 56.56 104 THR A O 1
ATOM 765 N N . GLY A 1 105 ? 9.467 -9.767 -8.680 1.00 53.41 105 GLY A N 1
ATOM 766 C CA . GLY A 1 105 ? 10.629 -8.884 -8.564 1.00 53.41 105 GLY A CA 1
ATOM 767 C C . GLY A 1 105 ? 11.457 -8.716 -9.843 1.00 53.41 105 GLY A C 1
ATOM 768 O O . GLY A 1 105 ? 12.586 -8.256 -9.757 1.00 53.41 105 GLY A O 1
ATOM 769 N N . LYS A 1 106 ? 10.941 -9.062 -11.033 1.00 44.06 106 LYS A N 1
ATOM 770 C CA . LYS A 1 106 ? 11.675 -8.953 -12.310 1.00 44.06 106 LYS A CA 1
ATOM 771 C C . LYS A 1 106 ? 12.078 -7.518 -12.687 1.00 44.06 106 LYS A C 1
ATOM 773 O O . LYS A 1 106 ? 12.939 -7.349 -13.541 1.00 44.06 106 LYS A O 1
ATOM 778 N N . GLY A 1 107 ? 11.506 -6.498 -12.045 1.00 41.97 107 GLY A N 1
ATOM 779 C CA . GLY A 1 107 ? 11.971 -5.107 -12.097 1.00 41.97 107 GLY A CA 1
ATOM 780 C C . GLY A 1 107 ? 13.313 -4.880 -11.389 1.00 41.97 107 GLY A C 1
ATOM 781 O O . GLY A 1 107 ? 13.937 -3.844 -11.586 1.00 41.97 107 GLY A O 1
ATOM 782 N N . PHE A 1 108 ? 13.777 -5.864 -10.619 1.00 48.22 108 PHE A N 1
ATOM 783 C CA . PHE A 1 108 ? 15.155 -6.018 -10.186 1.00 48.22 108 PHE A CA 1
ATOM 784 C C . PHE A 1 108 ? 15.859 -7.054 -11.074 1.00 48.22 108 PHE A C 1
ATOM 786 O O . PHE A 1 108 ? 16.230 -8.135 -10.611 1.00 48.22 108 PHE A O 1
ATOM 793 N N . SER A 1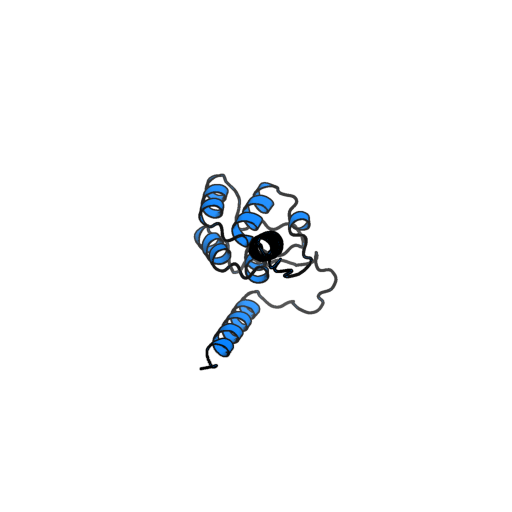 109 ? 16.041 -6.770 -12.361 1.00 39.22 109 SER A N 1
ATOM 794 C CA . SER A 1 109 ? 16.697 -7.697 -13.296 1.00 39.22 109 SER A CA 1
ATOM 795 C C . SER A 1 109 ? 18.113 -8.156 -12.880 1.00 39.22 109 SER A C 1
ATOM 797 O O . SER A 1 109 ? 18.649 -9.051 -13.522 1.00 39.22 109 SER A O 1
ATOM 799 N N . ASP A 1 110 ? 18.667 -7.651 -11.767 1.00 40.47 110 ASP A N 1
ATOM 800 C CA . ASP A 1 110 ? 19.957 -8.027 -11.175 1.00 40.47 110 ASP A CA 1
ATOM 801 C C . ASP A 1 110 ? 19.906 -8.530 -9.710 1.00 40.47 110 ASP A C 1
ATOM 803 O O . ASP A 1 110 ? 20.839 -8.307 -8.938 1.00 40.47 110 ASP A O 1
ATOM 807 N N . ILE A 1 111 ? 18.879 -9.273 -9.280 1.00 42.88 111 ILE A N 1
ATOM 808 C CA . ILE A 1 111 ? 19.000 -10.116 -8.064 1.00 42.88 111 ILE A CA 1
ATOM 809 C C . ILE A 1 111 ? 18.770 -11.590 -8.371 1.00 42.88 111 ILE A C 1
ATOM 811 O O . ILE A 1 111 ? 17.762 -12.190 -8.018 1.00 42.88 111 ILE A O 1
ATOM 815 N N . LYS A 1 112 ? 19.829 -12.231 -8.867 1.00 39.97 112 LYS A N 1
ATOM 816 C CA . LYS A 1 112 ? 20.065 -13.685 -8.782 1.00 39.97 112 LYS A CA 1
ATOM 817 C C . LYS A 1 112 ? 20.055 -14.259 -7.342 1.00 39.97 112 LYS A C 1
ATOM 819 O O . LYS A 1 112 ? 20.476 -15.395 -7.153 1.00 39.97 112 LYS A O 1
ATOM 824 N N . ARG A 1 113 ? 19.646 -13.504 -6.311 1.00 42.78 113 ARG A N 1
ATOM 825 C CA . ARG A 1 113 ? 19.901 -13.847 -4.900 1.00 42.78 113 ARG A CA 1
ATOM 826 C C . ARG A 1 113 ? 18.675 -14.211 -4.060 1.00 42.78 113 ARG A C 1
ATOM 828 O O . ARG A 1 113 ? 18.868 -14.821 -3.017 1.00 42.78 113 ARG A O 1
ATOM 835 N N . TYR A 1 114 ? 17.450 -13.894 -4.471 1.00 43.84 114 TYR A N 1
ATOM 836 C CA . TYR A 1 114 ? 16.292 -14.087 -3.589 1.00 43.84 114 TYR A CA 1
ATOM 837 C C . TYR A 1 114 ? 15.126 -14.749 -4.321 1.00 43.84 114 TYR A C 1
ATOM 839 O O . TYR A 1 114 ? 14.177 -14.098 -4.736 1.00 43.84 114 TYR A O 1
ATOM 847 N N . GLY A 1 115 ? 15.227 -16.071 -4.465 1.00 40.22 115 GLY A N 1
ATOM 848 C CA . GLY A 1 115 ? 14.094 -16.966 -4.721 1.00 40.22 115 GLY A CA 1
ATOM 849 C C . GLY A 1 115 ? 13.431 -17.451 -3.428 1.00 40.22 115 GLY A C 1
ATOM 850 O O . GLY A 1 115 ? 12.809 -18.505 -3.423 1.00 40.22 115 GLY A O 1
ATOM 851 N N . GLU A 1 116 ? 13.612 -16.720 -2.328 1.00 41.66 116 GLU A N 1
ATOM 852 C CA . GLU A 1 116 ? 13.179 -17.131 -0.996 1.00 41.66 116 GLU A CA 1
ATOM 853 C C . GLU A 1 116 ? 11.915 -16.366 -0.570 1.00 41.66 116 GLU A C 1
ATOM 855 O O . GLU A 1 116 ? 11.820 -15.158 -0.817 1.00 41.66 116 GLU A O 1
ATOM 860 N N . PRO A 1 117 ? 10.949 -17.037 0.079 1.00 43.50 117 PRO A N 1
ATOM 861 C CA . PRO A 1 117 ? 9.693 -16.433 0.506 1.00 43.50 117 PRO A CA 1
ATOM 862 C C . PRO A 1 117 ? 9.904 -15.283 1.507 1.00 43.50 117 PRO A C 1
ATOM 864 O O . PRO A 1 117 ? 10.844 -15.271 2.305 1.00 43.50 117 PRO A O 1
ATOM 867 N N . ILE A 1 118 ? 8.969 -14.324 1.492 1.00 52.34 118 ILE A N 1
ATOM 868 C CA . ILE A 1 118 ? 8.929 -13.109 2.337 1.00 52.34 118 ILE A CA 1
ATOM 869 C C . ILE A 1 118 ? 9.125 -13.422 3.830 1.00 52.34 118 ILE A C 1
ATOM 871 O O . ILE A 1 118 ? 9.700 -12.623 4.573 1.00 52.34 118 ILE A O 1
ATOM 875 N N . THR A 1 119 ? 8.725 -14.618 4.262 1.00 42.75 119 THR A N 1
ATOM 876 C CA . THR A 1 119 ? 8.910 -15.133 5.624 1.00 42.75 119 THR A CA 1
ATOM 877 C C . THR A 1 119 ? 10.359 -15.049 6.117 1.00 42.75 119 THR A C 1
ATOM 879 O O . THR A 1 119 ? 10.581 -14.724 7.286 1.00 42.75 119 THR A O 1
ATOM 882 N N . ILE A 1 120 ? 11.362 -15.246 5.251 1.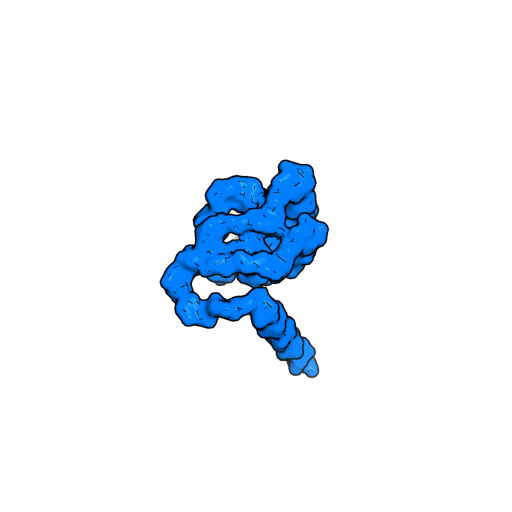00 46.12 120 ILE A N 1
ATOM 883 C CA . ILE A 1 120 ? 12.780 -15.188 5.651 1.00 46.12 120 ILE A CA 1
ATOM 884 C C . ILE A 1 120 ? 13.226 -13.751 5.959 1.00 46.12 120 ILE A C 1
ATOM 886 O O . ILE A 1 120 ? 14.048 -13.528 6.854 1.00 46.12 120 ILE A O 1
ATOM 890 N N . TYR A 1 121 ? 12.660 -12.755 5.275 1.00 52.50 121 TYR A N 1
ATOM 891 C CA . TYR A 1 121 ? 12.979 -11.350 5.535 1.00 52.50 121 TYR A CA 1
ATOM 892 C C . TYR A 1 121 ? 12.423 -10.876 6.874 1.00 52.50 121 TYR A C 1
ATOM 894 O O . TYR A 1 121 ? 13.151 -10.231 7.628 1.00 52.50 121 TYR A O 1
ATOM 902 N N . LEU A 1 122 ? 11.183 -11.248 7.203 1.00 47.66 122 LEU A N 1
ATOM 903 C CA . LEU A 1 122 ? 10.578 -10.938 8.503 1.00 47.66 122 LEU A CA 1
ATOM 904 C C . LEU A 1 122 ? 11.370 -11.578 9.649 1.00 47.66 122 LEU A C 1
ATOM 906 O O . LEU A 1 122 ? 11.656 -10.913 10.647 1.00 47.66 122 LEU A O 1
ATOM 910 N N . TYR A 1 123 ? 11.818 -12.826 9.471 1.00 40.56 123 TYR A N 1
ATOM 911 C CA . TYR A 1 123 ? 12.668 -13.504 10.450 1.00 40.56 123 TYR A CA 1
ATOM 912 C C . TYR A 1 123 ? 13.997 -12.762 10.656 1.00 40.56 123 TYR A C 1
ATOM 914 O O . TYR A 1 123 ? 14.388 -12.469 11.784 1.00 40.56 123 TYR A O 1
ATOM 922 N N . LYS A 1 124 ? 14.673 -12.365 9.572 1.00 45.03 124 LYS A N 1
ATOM 923 C CA . LYS A 1 124 ? 15.958 -11.656 9.656 1.00 45.03 124 LYS A CA 1
ATOM 924 C C . LYS A 1 124 ? 15.828 -10.228 10.202 1.00 45.03 124 LYS A C 1
ATOM 926 O O . LYS A 1 124 ? 16.723 -9.776 10.915 1.00 45.03 124 LYS A O 1
ATOM 931 N N . TYR A 1 125 ? 14.733 -9.531 9.896 1.00 45.66 125 TYR A N 1
ATOM 932 C CA . TYR A 1 125 ? 14.424 -8.214 10.461 1.00 45.66 125 TYR A CA 1
ATOM 933 C C . TYR A 1 125 ? 14.170 -8.306 11.974 1.00 45.66 125 TYR A C 1
ATOM 935 O O . TYR A 1 125 ? 14.766 -7.551 12.743 1.00 45.66 125 TYR A O 1
ATOM 943 N N . SER A 1 126 ? 13.387 -9.298 12.415 1.00 44.66 126 SER A N 1
ATOM 944 C CA . SER A 1 126 ? 13.134 -9.574 13.838 1.00 44.66 126 SER A CA 1
ATOM 945 C C . SER A 1 126 ? 14.422 -9.897 14.614 1.00 44.66 126 SER A C 1
ATOM 947 O O . SER A 1 126 ? 14.655 -9.327 15.680 1.00 44.66 126 SER A O 1
ATOM 949 N N . ILE A 1 127 ? 15.320 -10.709 14.040 1.00 48.25 127 ILE A N 1
ATOM 950 C CA . ILE A 1 127 ? 16.636 -11.038 14.632 1.00 48.25 127 ILE A CA 1
ATOM 951 C C . ILE A 1 127 ? 17.538 -9.793 14.754 1.00 48.25 127 ILE A C 1
ATOM 953 O O . ILE A 1 127 ? 18.360 -9.695 15.669 1.00 48.25 127 ILE A O 1
ATOM 957 N N . ARG A 1 128 ? 17.419 -8.834 13.826 1.00 45.59 128 ARG A N 1
ATOM 958 C CA . ARG A 1 128 ? 18.228 -7.607 13.836 1.00 45.59 128 ARG A CA 1
ATOM 959 C C . ARG A 1 128 ? 17.784 -6.645 14.940 1.00 45.59 128 ARG A C 1
ATOM 961 O O . ARG A 1 128 ? 18.645 -6.105 15.626 1.00 45.59 128 ARG A O 1
ATOM 968 N N . GLN A 1 129 ? 16.476 -6.507 15.158 1.00 46.62 129 GLN A N 1
ATOM 969 C CA . GLN A 1 129 ? 15.914 -5.728 16.271 1.00 46.62 129 GLN A CA 1
ATOM 970 C C . GLN A 1 129 ? 16.260 -6.343 17.640 1.00 46.62 129 GLN A C 1
ATOM 972 O O . GLN A 1 129 ? 16.571 -5.618 18.584 1.00 46.62 129 GLN A O 1
ATOM 977 N N . SER A 1 130 ? 16.287 -7.679 17.748 1.00 42.28 130 SER A N 1
ATOM 978 C CA . SER A 1 130 ? 16.635 -8.364 19.004 1.00 42.28 130 SER A CA 1
ATOM 979 C C . SER A 1 130 ? 18.122 -8.268 19.374 1.00 42.28 130 SER A C 1
ATOM 981 O O . SER A 1 130 ? 18.479 -8.477 20.529 1.00 42.28 130 SER A O 1
ATOM 983 N N . HIS A 1 131 ? 19.005 -7.967 18.414 1.00 40.19 131 HIS A N 1
ATOM 984 C CA . HIS A 1 131 ? 20.429 -7.721 18.679 1.00 40.19 131 HIS A CA 1
ATOM 985 C C . HIS A 1 131 ? 20.739 -6.253 19.004 1.00 40.19 131 HIS A C 1
ATOM 987 O O . HIS A 1 131 ? 21.746 -5.989 19.657 1.00 40.19 131 HIS A O 1
ATOM 993 N N . SER A 1 132 ? 19.890 -5.298 18.608 1.00 43.62 132 SER A N 1
ATOM 994 C CA . SER A 1 132 ? 20.051 -3.884 18.981 1.00 43.62 132 SER A CA 1
ATOM 995 C C . SER A 1 132 ? 19.580 -3.555 20.402 1.00 43.62 132 SER A C 1
ATOM 997 O O . SER A 1 132 ? 19.923 -2.494 20.911 1.00 43.62 132 SER A O 1
ATOM 999 N N . SER A 1 133 ? 18.844 -4.450 21.070 1.00 42.62 133 SER A N 1
ATOM 1000 C CA . SER A 1 133 ? 18.367 -4.254 22.449 1.00 42.62 133 SER A CA 1
ATOM 1001 C C . SER A 1 133 ? 19.311 -4.776 23.545 1.00 42.62 133 SER A C 1
ATOM 1003 O O . SER A 1 133 ? 18.958 -4.693 24.715 1.00 42.62 133 SER A O 1
ATOM 1005 N N . ASN A 1 134 ? 20.501 -5.290 23.200 1.00 33.88 134 ASN A N 1
ATOM 1006 C CA . ASN A 1 134 ? 21.487 -5.820 24.162 1.00 33.88 134 ASN A CA 1
ATOM 1007 C C . ASN A 1 134 ? 22.703 -4.898 24.385 1.00 33.88 134 ASN A C 1
ATOM 1009 O O . ASN A 1 134 ? 23.768 -5.362 24.786 1.00 33.88 134 ASN A O 1
ATOM 1013 N N . PHE A 1 135 ? 22.557 -3.595 24.137 1.00 39.62 135 PHE A N 1
ATOM 1014 C CA . PHE A 1 135 ? 23.540 -2.585 24.537 1.00 39.62 135 PHE A CA 1
ATOM 1015 C C . PHE A 1 135 ? 22.942 -1.653 25.596 1.00 39.62 135 PHE A C 1
ATOM 1017 O O . PHE A 1 135 ? 22.584 -0.520 25.289 1.00 39.62 135 PHE A O 1
ATOM 1024 N N . TYR A 1 136 ? 22.843 -2.152 26.830 1.00 35.16 136 TYR A N 1
ATOM 1025 C CA . TYR A 1 136 ? 22.866 -1.370 28.070 1.00 35.16 136 TYR A CA 1
ATOM 1026 C C . TYR A 1 136 ? 23.568 -2.183 29.153 1.00 35.16 136 TYR A C 1
ATOM 1028 O O . TYR A 1 136 ? 23.310 -3.407 29.216 1.00 35.16 136 TYR A O 1
#

pLDDT: mean 71.45, std 22.64, range [31.05, 98.56]

InterPro domains:
  IPR036770 Ankyrin repeat-containing domain superfamily [G3DSA:1.25.40.20] (26-111)
  IPR036770 Ankyrin repeat-containing domain superfamily [SSF48403] (42-102)

Secondary structure (DSSP, 8-state):
-HHHHHHHHHHHHHHGGG-------------GGGT-SSHHHHHHHHHHHTT-HHHHHHHHHTT--TT---TT---HHHHHHHTT-HHHHHHHHHTT--TT-----TTSTT-TT--S-THHHHHHHHHHHHHHT---

Sequence (136 aa):
MKQLGVIIVIMLSIMTKMSCFSIQLKCANCHLGDAYVDKQALALVNAAVDGDAAKVKKLVSEGANPNHLEPGKVPMLIWTICADSFEGYKALLEAGADPNLGGTGKGFSDIKRYGEPITIYLYKYSIRQSHSSNFY